Protein AF-A0A9E5HE04-F1 (afdb_monomer_lite)

Secondary structure (DSSP, 8-state):
-HHHHHHHHHHHHHHHHHHHHHHHHHTT--TTTHHHHHHHHHHHHHHHHHHHHHHHHHHHHHHHHHHH-

Structure (mmCIF, N/CA/C/O backbone):
data_AF-A0A9E5HE04-F1
#
_entry.id   AF-A0A9E5HE04-F1
#
loop_
_atom_site.group_PDB
_atom_site.id
_atom_site.type_symbol
_atom_site.label_atom_id
_atom_site.label_alt_id
_atom_site.label_comp_id
_atom_site.label_asym_id
_atom_site.label_entity_id
_atom_site.label_seq_id
_atom_site.pdbx_PDB_ins_code
_atom_site.Cartn_x
_atom_site.Cartn_y
_atom_site.Cartn_z
_atom_site.occupancy
_atom_site.B_iso_or_equiv
_atom_site.auth_seq_id
_atom_site.auth_comp_id
_atom_site.auth_asym_id
_atom_site.auth_atom_id
_atom_site.pdbx_PDB_model_num
ATOM 1 N N . MET A 1 1 ? -8.018 10.971 17.914 1.00 53.94 1 MET A N 1
ATOM 2 C CA . MET A 1 1 ? -8.405 10.215 16.696 1.00 53.94 1 MET A CA 1
ATOM 3 C C . MET A 1 1 ? -7.501 10.524 15.504 1.00 53.94 1 MET A C 1
ATOM 5 O O . MET A 1 1 ? -7.018 9.579 14.901 1.00 53.94 1 MET A O 1
ATOM 9 N N . VAL A 1 2 ? -7.180 11.795 15.229 1.00 55.25 2 VAL A N 1
ATOM 10 C CA . VAL A 1 2 ? -6.309 12.225 14.110 1.00 55.25 2 VAL A CA 1
ATOM 11 C C . VAL A 1 2 ? -4.942 11.519 14.076 1.00 55.25 2 VAL A C 1
ATOM 13 O O . VAL A 1 2 ? -4.556 10.992 13.041 1.00 55.25 2 VAL A O 1
ATOM 16 N N . ALA A 1 3 ? -4.257 11.394 15.219 1.00 58.56 3 ALA A N 1
ATOM 17 C CA . ALA A 1 3 ? -2.959 10.709 15.292 1.00 58.56 3 ALA A CA 1
ATOM 18 C C . ALA A 1 3 ? -3.011 9.231 14.857 1.00 58.56 3 ALA A C 1
ATOM 20 O O . ALA A 1 3 ? -2.084 8.748 14.220 1.00 58.56 3 ALA A O 1
ATOM 21 N N . LYS A 1 4 ? -4.113 8.518 15.139 1.00 61.25 4 LYS A N 1
ATOM 22 C CA . LYS A 1 4 ? -4.287 7.113 14.726 1.00 61.25 4 LYS A CA 1
ATOM 23 C C . LYS A 1 4 ? -4.475 6.987 13.213 1.00 61.25 4 LYS A C 1
ATOM 25 O O . LYS A 1 4 ? -3.972 6.043 12.619 1.00 61.25 4 LYS A O 1
ATOM 30 N N . VAL A 1 5 ? -5.160 7.951 12.597 1.00 65.19 5 VAL A N 1
ATOM 31 C CA . VAL A 1 5 ? -5.377 7.993 11.142 1.00 65.19 5 VAL A CA 1
ATOM 32 C C . VAL A 1 5 ? -4.079 8.327 10.414 1.00 65.19 5 VAL A C 1
ATOM 34 O O . VAL A 1 5 ? -3.741 7.656 9.448 1.00 65.19 5 VAL A O 1
ATOM 37 N N . ILE A 1 6 ? -3.308 9.296 10.918 1.00 71.88 6 ILE A N 1
ATOM 38 C CA . ILE A 1 6 ? -1.987 9.632 10.367 1.00 71.88 6 ILE A CA 1
ATOM 39 C C . ILE A 1 6 ? -1.038 8.440 10.495 1.00 71.88 6 ILE A C 1
ATOM 41 O O . ILE A 1 6 ? -0.351 8.108 9.537 1.00 71.88 6 ILE A O 1
ATOM 45 N N . PHE A 1 7 ? -1.036 7.753 11.638 1.00 69.31 7 PHE A N 1
ATOM 46 C CA . PHE A 1 7 ? -0.203 6.568 11.833 1.00 69.31 7 PHE A CA 1
ATOM 47 C C . PHE A 1 7 ? -0.597 5.428 10.884 1.00 69.31 7 PHE A C 1
ATOM 49 O O . PHE A 1 7 ? 0.269 4.798 10.284 1.00 69.31 7 PHE A O 1
ATOM 56 N N . ALA A 1 8 ? -1.898 5.203 10.679 1.00 67.44 8 ALA A N 1
ATOM 57 C CA . ALA A 1 8 ? -2.394 4.233 9.703 1.00 67.44 8 ALA A CA 1
ATOM 58 C C . ALA A 1 8 ? -2.038 4.623 8.256 1.00 67.44 8 ALA A C 1
ATOM 60 O O . ALA A 1 8 ? -1.693 3.760 7.448 1.00 67.44 8 ALA A O 1
ATOM 61 N N . PHE A 1 9 ? -2.065 5.915 7.929 1.00 72.69 9 PHE A N 1
ATOM 62 C CA . PHE A 1 9 ? -1.660 6.429 6.620 1.00 72.69 9 PHE A CA 1
ATOM 63 C C . PHE A 1 9 ? -0.152 6.259 6.381 1.00 72.69 9 PHE A C 1
ATOM 65 O O . PHE A 1 9 ? 0.270 5.794 5.326 1.00 72.69 9 PHE A O 1
ATOM 72 N N . LEU A 1 10 ? 0.668 6.549 7.392 1.00 76.00 10 LEU A N 1
ATOM 73 C CA . LEU A 1 10 ? 2.117 6.370 7.321 1.00 76.00 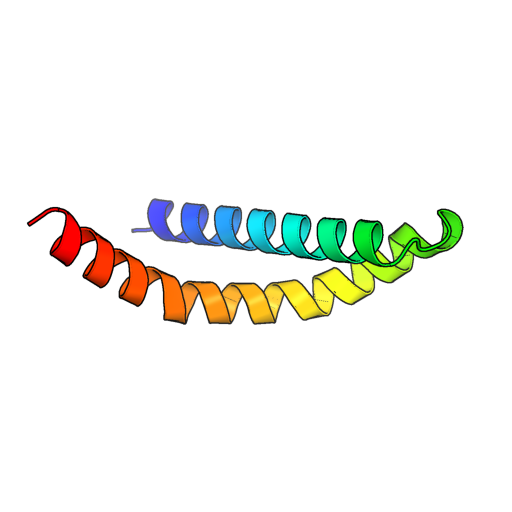10 LEU A CA 1
ATOM 74 C C . LEU A 1 10 ? 2.494 4.885 7.205 1.00 76.00 10 LEU A C 1
ATOM 76 O O . LEU A 1 10 ? 3.321 4.517 6.376 1.00 76.00 10 LEU A O 1
ATOM 80 N N . MET A 1 11 ? 1.841 4.022 7.990 1.00 76.31 11 MET A N 1
ATOM 81 C CA . MET A 1 11 ? 2.050 2.572 7.947 1.00 76.31 11 MET A CA 1
ATOM 82 C C . MET A 1 11 ? 1.592 1.964 6.623 1.00 76.31 11 MET A C 1
ATOM 84 O O . MET A 1 11 ? 2.278 1.100 6.086 1.00 76.31 11 MET A O 1
ATOM 88 N N . SER A 1 12 ? 0.472 2.417 6.058 1.00 72.00 12 SER A N 1
ATOM 89 C CA . SER A 1 12 ? 0.023 1.957 4.736 1.00 72.00 12 SER A CA 1
ATOM 90 C C . SER A 1 12 ? 0.952 2.406 3.615 1.00 72.00 12 SER A C 1
ATOM 92 O O . SER A 1 12 ? 1.250 1.606 2.730 1.00 72.00 12 SER A O 1
ATOM 94 N N . PHE A 1 13 ? 1.490 3.623 3.690 1.00 74.50 13 PHE A N 1
ATOM 95 C CA . PHE A 1 13 ? 2.516 4.088 2.761 1.00 74.50 13 PHE A CA 1
ATOM 96 C C . PHE A 1 13 ? 3.812 3.268 2.871 1.00 74.50 13 PHE A C 1
ATOM 98 O O . PHE A 1 13 ? 4.323 2.801 1.856 1.00 74.50 13 PHE A O 1
ATOM 105 N N . ALA A 1 14 ? 4.299 3.023 4.091 1.00 77.50 14 ALA A N 1
ATOM 106 C CA . ALA A 1 14 ? 5.501 2.223 4.336 1.00 77.50 14 ALA A CA 1
ATOM 107 C C . ALA A 1 14 ? 5.331 0.750 3.923 1.00 77.50 14 ALA A C 1
ATOM 109 O O . ALA A 1 14 ? 6.247 0.137 3.385 1.00 77.50 14 ALA A O 1
ATOM 110 N N . THR A 1 15 ? 4.147 0.175 4.139 1.00 79.50 15 THR A N 1
ATOM 111 C CA . THR A 1 15 ? 3.859 -1.210 3.736 1.00 79.50 15 THR A CA 1
ATOM 112 C C . THR A 1 15 ? 3.757 -1.318 2.216 1.00 79.50 15 THR A C 1
ATOM 114 O O . THR A 1 15 ? 4.295 -2.254 1.629 1.00 79.50 15 THR A O 1
ATOM 117 N N . ALA A 1 16 ? 3.122 -0.344 1.556 1.00 74.25 16 ALA A N 1
ATOM 118 C CA . ALA A 1 16 ? 3.042 -0.304 0.101 1.00 74.25 16 ALA A CA 1
ATOM 119 C C . ALA A 1 16 ? 4.426 -0.140 -0.535 1.00 74.25 16 ALA A C 1
ATOM 121 O O . ALA A 1 16 ? 4.751 -0.885 -1.459 1.00 74.25 16 ALA A O 1
ATOM 122 N N . SER A 1 17 ? 5.273 0.761 -0.024 1.00 74.12 17 SER A N 1
ATOM 123 C CA . SER A 1 17 ? 6.636 0.922 -0.541 1.00 74.12 17 SER A CA 1
ATOM 124 C C . SER A 1 17 ? 7.467 -0.348 -0.347 1.00 74.12 17 SER A C 1
ATOM 126 O O . SER A 1 17 ? 8.107 -0.795 -1.296 1.00 74.12 17 SER A O 1
ATOM 128 N N . LEU A 1 18 ? 7.381 -1.000 0.817 1.00 79.06 18 LEU A N 1
ATOM 129 C CA . LEU A 1 18 ? 8.106 -2.241 1.101 1.00 79.06 18 LEU A CA 1
ATOM 130 C C . LEU A 1 18 ? 7.667 -3.390 0.181 1.00 79.06 18 LEU A C 1
ATOM 132 O O . LEU A 1 18 ? 8.519 -4.054 -0.402 1.00 79.06 18 LEU A O 1
ATOM 136 N N . VAL A 1 19 ? 6.359 -3.586 -0.027 1.00 75.38 19 VAL A N 1
ATOM 137 C CA . VAL A 1 19 ? 5.837 -4.603 -0.964 1.00 75.38 19 VAL A CA 1
ATOM 138 C C . VAL A 1 19 ? 6.267 -4.312 -2.402 1.00 75.38 19 VAL A C 1
ATOM 140 O O . VAL A 1 19 ? 6.609 -5.235 -3.140 1.00 75.38 19 VAL A O 1
ATOM 143 N N . THR A 1 20 ? 6.273 -3.039 -2.799 1.00 72.69 20 THR A N 1
ATOM 144 C CA . THR A 1 20 ? 6.670 -2.622 -4.152 1.00 72.69 20 THR A CA 1
ATOM 145 C C . THR A 1 20 ? 8.164 -2.860 -4.382 1.00 72.69 20 THR A C 1
ATOM 147 O O . THR A 1 20 ? 8.544 -3.427 -5.404 1.00 72.69 20 THR A O 1
ATOM 150 N N . ILE A 1 21 ? 9.007 -2.522 -3.402 1.00 74.50 21 ILE A N 1
ATOM 151 C CA . ILE A 1 21 ? 10.451 -2.796 -3.424 1.00 74.50 21 ILE A CA 1
ATOM 152 C C . ILE A 1 21 ? 10.713 -4.305 -3.436 1.00 74.50 21 ILE A C 1
ATOM 154 O O . ILE A 1 21 ? 11.500 -4.775 -4.253 1.00 74.50 21 ILE A O 1
ATOM 158 N N . ALA A 1 22 ? 10.024 -5.078 -2.593 1.00 75.81 22 ALA A N 1
ATOM 159 C CA . ALA A 1 22 ? 10.156 -6.533 -2.562 1.00 75.81 22 ALA A CA 1
ATOM 160 C C . ALA A 1 22 ? 9.792 -7.167 -3.914 1.00 75.81 22 ALA A C 1
ATOM 162 O O . ALA A 1 22 ? 10.505 -8.051 -4.379 1.00 75.81 22 ALA A O 1
ATOM 163 N N . HIS A 1 23 ? 8.737 -6.681 -4.579 1.00 70.75 23 HIS A N 1
ATOM 164 C CA . HIS A 1 23 ? 8.361 -7.129 -5.923 1.00 70.75 23 HIS A CA 1
ATOM 165 C C . HIS A 1 23 ? 9.428 -6.824 -6.977 1.00 70.75 23 HIS A C 1
ATOM 167 O O . HIS A 1 23 ? 9.663 -7.647 -7.858 1.00 70.75 23 HIS A O 1
ATOM 173 N N . ILE A 1 24 ? 10.066 -5.655 -6.899 1.00 72.31 24 ILE A N 1
ATO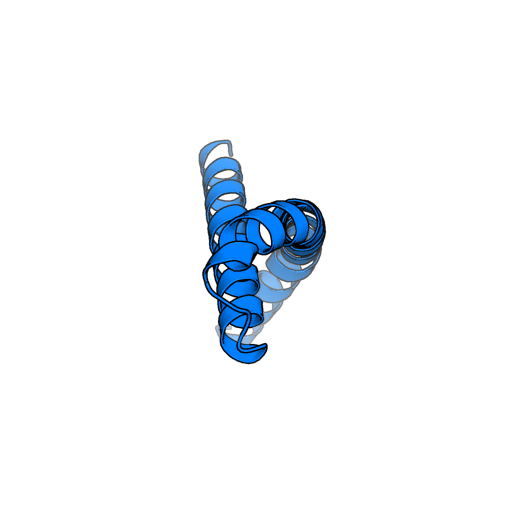M 174 C CA . ILE A 1 24 ? 11.136 -5.260 -7.823 1.00 72.31 24 ILE A CA 1
ATOM 175 C C . ILE A 1 24 ? 12.371 -6.139 -7.615 1.00 72.31 24 ILE A C 1
ATOM 177 O O . ILE A 1 24 ? 12.919 -6.649 -8.589 1.00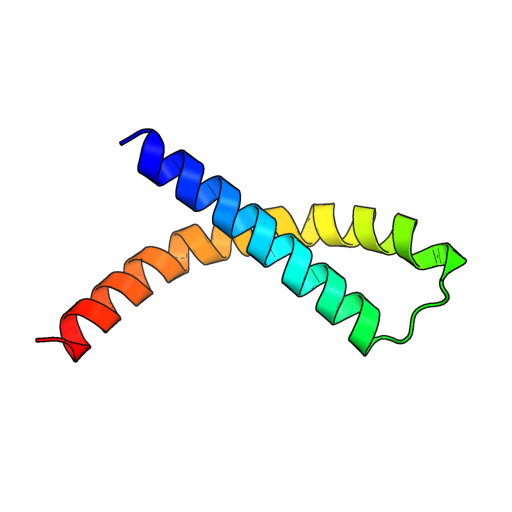 72.31 24 ILE A O 1
ATOM 181 N N . PHE A 1 25 ? 12.760 -6.374 -6.358 1.00 71.19 25 PHE A N 1
ATOM 182 C CA . PHE A 1 25 ? 13.881 -7.254 -6.018 1.00 71.19 25 PHE A CA 1
ATOM 183 C C . PHE A 1 25 ? 13.639 -8.705 -6.444 1.00 71.19 25 PHE A C 1
ATOM 185 O O . PHE A 1 25 ? 14.546 -9.344 -6.959 1.00 71.19 25 PHE A O 1
ATOM 192 N N . TYR A 1 26 ? 12.420 -9.225 -6.275 1.00 69.88 26 TYR A N 1
ATOM 193 C CA . TYR A 1 26 ? 12.091 -10.600 -6.672 1.00 69.88 26 TYR A CA 1
ATOM 194 C C . TYR A 1 26 ? 12.083 -10.825 -8.184 1.00 69.88 26 TYR A C 1
ATOM 196 O O . TYR A 1 26 ? 12.195 -11.963 -8.633 1.00 69.88 26 TYR A O 1
ATOM 204 N N . LYS A 1 27 ? 11.872 -9.765 -8.965 1.00 66.94 27 LYS A N 1
ATOM 205 C CA . LYS A 1 27 ? 11.660 -9.861 -10.409 1.00 66.94 27 LYS A CA 1
ATOM 206 C C . LYS A 1 27 ? 12.903 -9.477 -11.224 1.00 66.94 27 LYS A C 1
ATOM 208 O O . LYS A 1 27 ? 12.805 -9.463 -12.444 1.00 66.94 27 LYS A O 1
ATOM 213 N N . ASP A 1 28 ? 14.030 -9.194 -10.557 1.00 63.00 28 ASP A N 1
ATOM 214 C CA . ASP A 1 28 ? 15.347 -8.895 -11.153 1.00 63.00 28 ASP A CA 1
ATOM 215 C C . ASP A 1 28 ? 15.246 -7.916 -12.343 1.00 63.00 28 ASP A C 1
ATOM 217 O O . ASP A 1 28 ? 15.660 -8.175 -13.473 1.00 63.00 28 ASP A O 1
ATOM 221 N N . ILE A 1 29 ? 14.551 -6.798 -12.111 1.00 61.47 29 ILE A N 1
ATOM 222 C CA . ILE A 1 29 ? 14.204 -5.834 -13.161 1.00 61.47 29 ILE A CA 1
ATOM 223 C C . ILE A 1 29 ? 15.391 -4.888 -13.391 1.00 61.47 29 ILE A C 1
ATOM 225 O O . ILE A 1 29 ? 15.886 -4.288 -12.438 1.00 61.47 29 ILE A O 1
ATOM 229 N N . SER A 1 30 ? 15.813 -4.711 -14.650 1.00 60.19 30 SER A N 1
ATOM 230 C CA . SER A 1 30 ? 16.900 -3.797 -15.041 1.00 60.19 30 SER A CA 1
ATOM 231 C C . SER A 1 30 ? 16.752 -2.399 -14.433 1.00 60.19 30 SER A C 1
ATOM 233 O O . SER A 1 30 ? 15.696 -1.772 -14.544 1.00 60.19 30 SER A O 1
ATOM 235 N N . TYR A 1 31 ? 17.847 -1.892 -13.857 1.00 60.97 31 TYR A N 1
ATOM 236 C CA . TYR A 1 31 ? 17.926 -0.651 -13.074 1.00 60.97 31 TYR A CA 1
ATOM 237 C C . TYR A 1 31 ? 17.354 0.601 -13.755 1.00 60.97 31 TYR A C 1
ATOM 239 O O . TYR A 1 31 ? 16.841 1.484 -13.071 1.00 60.97 31 TYR A O 1
ATOM 247 N N . GLU A 1 32 ? 17.369 0.658 -15.088 1.00 64.38 32 GLU A N 1
ATOM 248 C CA . GLU A 1 32 ? 16.814 1.772 -15.870 1.00 64.38 32 GLU A CA 1
ATOM 249 C C . GLU A 1 32 ? 15.279 1.842 -15.835 1.00 64.38 32 GLU A C 1
ATOM 251 O O . GLU A 1 32 ? 14.707 2.927 -15.898 1.00 64.38 32 GLU A O 1
ATOM 256 N N . LEU A 1 33 ? 14.598 0.702 -15.676 1.00 66.25 33 LEU A N 1
ATOM 257 C CA . LEU A 1 33 ? 13.132 0.602 -15.636 1.00 66.25 33 LEU A CA 1
ATOM 258 C C . LEU A 1 33 ? 12.570 0.525 -14.215 1.00 66.25 33 LEU A C 1
ATOM 260 O O . LEU A 1 33 ? 11.348 0.530 -14.040 1.00 66.25 33 LEU A O 1
ATOM 264 N N . ILE A 1 34 ? 13.433 0.466 -13.195 1.00 68.62 34 ILE A N 1
ATOM 265 C CA . ILE A 1 34 ? 13.017 0.348 -11.793 1.00 68.62 34 ILE A CA 1
ATOM 266 C C . ILE A 1 34 ? 12.157 1.539 -11.377 1.00 68.62 34 ILE A C 1
ATOM 268 O O . ILE A 1 34 ? 11.153 1.334 -10.706 1.00 68.62 34 ILE A O 1
ATOM 272 N N . PHE A 1 35 ? 12.503 2.765 -11.780 1.00 68.75 35 PHE A N 1
ATOM 273 C CA . PHE A 1 35 ? 11.780 3.958 -11.330 1.00 68.75 35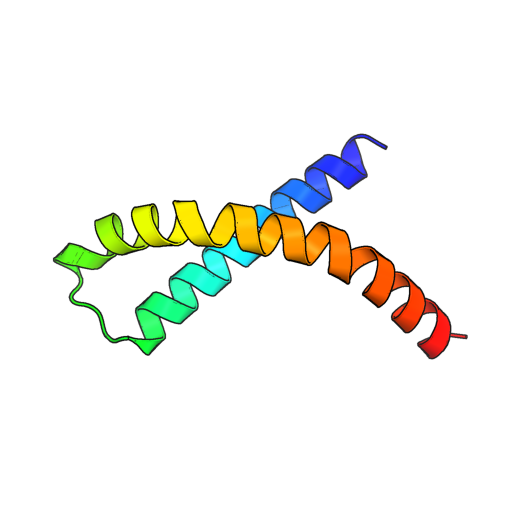 PHE A CA 1
ATOM 274 C C . PHE A 1 35 ? 10.373 4.045 -11.938 1.00 68.75 35 PHE A C 1
ATOM 276 O O . PHE A 1 35 ? 9.401 4.241 -11.210 1.00 68.75 35 PHE A O 1
ATOM 283 N N . ASP A 1 36 ? 10.241 3.808 -13.245 1.00 74.31 36 ASP A N 1
ATOM 284 C CA . ASP A 1 36 ? 8.944 3.756 -13.934 1.00 74.31 36 ASP A CA 1
ATOM 285 C C . ASP A 1 36 ? 8.070 2.612 -13.406 1.00 74.31 36 ASP A C 1
ATOM 287 O O . ASP A 1 36 ? 6.900 2.800 -13.056 1.00 74.31 36 ASP A O 1
ATOM 291 N N . THR A 1 37 ? 8.671 1.428 -13.250 1.00 72.25 37 THR A N 1
ATOM 292 C CA . THR A 1 37 ? 7.985 0.255 -12.697 1.00 72.25 37 THR A CA 1
ATOM 293 C C . THR A 1 37 ? 7.569 0.493 -11.249 1.00 72.25 37 THR A C 1
ATOM 295 O O . THR A 1 37 ? 6.466 0.110 -10.866 1.00 72.25 37 THR A O 1
ATOM 298 N N . TYR A 1 38 ? 8.400 1.162 -10.449 1.00 73.12 38 TYR A N 1
ATOM 299 C CA . TYR A 1 38 ? 8.099 1.512 -9.065 1.00 73.12 38 TYR A CA 1
ATOM 300 C C . TYR A 1 38 ? 6.928 2.484 -8.976 1.00 73.12 38 TYR A C 1
ATOM 302 O O . TYR A 1 38 ? 5.993 2.219 -8.230 1.00 73.12 38 TYR A O 1
ATOM 310 N N . ILE A 1 39 ? 6.917 3.567 -9.759 1.00 75.00 39 ILE A N 1
ATOM 311 C CA . ILE A 1 39 ? 5.811 4.536 -9.751 1.00 75.00 39 ILE A CA 1
ATOM 312 C C . ILE A 1 39 ? 4.500 3.872 -10.194 1.00 75.00 39 ILE A C 1
ATOM 314 O O . ILE A 1 39 ? 3.458 4.074 -9.562 1.00 75.00 39 ILE A O 1
ATOM 318 N N . TYR A 1 40 ? 4.541 3.046 -11.242 1.00 77.81 40 TYR A N 1
ATOM 319 C CA . TYR A 1 40 ? 3.366 2.319 -11.720 1.00 77.81 40 TYR A CA 1
ATOM 320 C C . TYR A 1 40 ? 2.858 1.306 -10.687 1.00 77.81 40 TYR A C 1
ATOM 322 O O . TYR A 1 40 ? 1.671 1.289 -10.348 1.00 77.81 40 TYR A O 1
ATOM 330 N N . ALA A 1 41 ? 3.764 0.499 -10.135 1.00 74.19 41 ALA A N 1
ATOM 331 C CA . ALA A 1 41 ? 3.432 -0.497 -9.131 1.00 74.19 41 ALA A CA 1
ATOM 332 C C . ALA A 1 41 ? 2.961 0.154 -7.829 1.00 74.19 41 ALA A C 1
ATOM 334 O O . ALA A 1 41 ? 2.020 -0.346 -7.231 1.00 74.19 41 ALA A O 1
ATOM 335 N N . MET A 1 42 ? 3.515 1.296 -7.428 1.00 75.81 42 MET A N 1
ATOM 336 C CA . MET A 1 42 ? 3.094 2.032 -6.238 1.00 75.81 42 MET A CA 1
ATOM 337 C C . MET A 1 42 ? 1.714 2.670 -6.416 1.00 75.81 42 MET A C 1
ATOM 339 O O . MET A 1 42 ? 0.911 2.643 -5.486 1.00 75.81 42 MET A O 1
ATOM 343 N N . LYS A 1 43 ? 1.371 3.151 -7.621 1.00 77.06 43 LYS A N 1
ATOM 344 C CA . LYS A 1 43 ? 0.005 3.614 -7.935 1.00 77.06 43 LYS A CA 1
ATOM 345 C C . LYS A 1 43 ? -1.051 2.517 -7.782 1.00 77.06 43 LYS A C 1
ATOM 347 O O . LYS A 1 43 ? -2.182 2.832 -7.425 1.00 77.06 43 LYS A O 1
ATOM 352 N N . ILE A 1 44 ? -0.704 1.260 -8.060 1.00 77.81 44 ILE A N 1
ATOM 353 C CA . ILE A 1 44 ? -1.625 0.116 -7.955 1.00 77.81 44 ILE A CA 1
ATOM 354 C C . ILE A 1 44 ? -1.567 -0.516 -6.559 1.00 77.81 44 ILE A C 1
ATOM 356 O O . ILE A 1 44 ? -2.604 -0.831 -5.979 1.00 77.81 44 ILE A O 1
ATOM 360 N N . SER A 1 45 ? -0.371 -0.684 -5.994 1.00 72.50 45 SER A N 1
ATOM 361 C CA . SER A 1 45 ? -0.159 -1.352 -4.710 1.00 72.50 45 SER A CA 1
ATOM 362 C C . SER A 1 45 ? -0.676 -0.513 -3.552 1.00 72.50 45 SER A C 1
ATOM 364 O O . SER A 1 45 ? -1.264 -1.063 -2.630 1.00 72.50 45 SER A O 1
ATOM 366 N N . TRP A 1 46 ? -0.538 0.813 -3.603 1.00 72.25 46 TRP A N 1
ATOM 367 C CA . TRP A 1 46 ? -0.950 1.682 -2.509 1.00 72.25 46 TRP A CA 1
ATOM 368 C C . TRP A 1 46 ? -2.455 1.619 -2.194 1.00 72.25 46 TRP A C 1
ATOM 370 O O . TRP A 1 46 ? -2.778 1.353 -1.035 1.00 72.25 46 TRP A O 1
ATOM 380 N N . PRO A 1 47 ? -3.394 1.756 -3.157 1.00 77.38 47 PRO A N 1
ATOM 381 C CA . PRO A 1 47 ? -4.820 1.601 -2.863 1.00 77.38 47 PRO A CA 1
ATOM 382 C C . PRO A 1 47 ? -5.178 0.175 -2.422 1.00 77.38 47 PRO A C 1
ATOM 384 O O . PRO A 1 47 ? -5.993 0.010 -1.515 1.00 77.38 47 PRO A O 1
ATOM 387 N N . VAL A 1 48 ? -4.541 -0.853 -2.996 1.00 78.81 48 VAL A N 1
ATOM 388 C CA . VAL A 1 48 ? -4.757 -2.255 -2.596 1.00 78.81 48 VAL A CA 1
ATOM 389 C C . VAL A 1 48 ? -4.326 -2.478 -1.146 1.00 78.81 48 VAL A C 1
ATOM 391 O O . VAL A 1 48 ? -5.101 -2.989 -0.341 1.00 78.81 48 VAL A O 1
ATOM 394 N N . VAL A 1 49 ? -3.121 -2.038 -0.781 1.00 76.31 49 VAL A N 1
ATOM 395 C CA . VAL A 1 49 ? -2.569 -2.164 0.575 1.00 76.31 49 VAL A CA 1
ATOM 396 C C . VAL A 1 49 ? -3.366 -1.322 1.569 1.00 76.31 49 VAL A C 1
ATOM 398 O O . VAL A 1 49 ? -3.609 -1.771 2.687 1.00 76.31 49 VAL A O 1
ATOM 401 N N . PHE A 1 50 ? -3.839 -0.141 1.170 1.00 75.25 50 PHE A N 1
ATOM 402 C CA . PHE A 1 50 ? -4.706 0.695 1.997 1.00 75.25 50 PHE A CA 1
ATOM 403 C C . PHE A 1 50 ? -6.033 -0.006 2.328 1.00 75.25 50 PHE A C 1
ATOM 405 O O . PHE A 1 50 ? -6.417 -0.076 3.497 1.00 75.25 50 PHE A O 1
ATOM 412 N N . ILE A 1 51 ? -6.691 -0.605 1.328 1.00 78.56 51 ILE A N 1
ATOM 413 C CA . ILE A 1 51 ? -7.912 -1.406 1.520 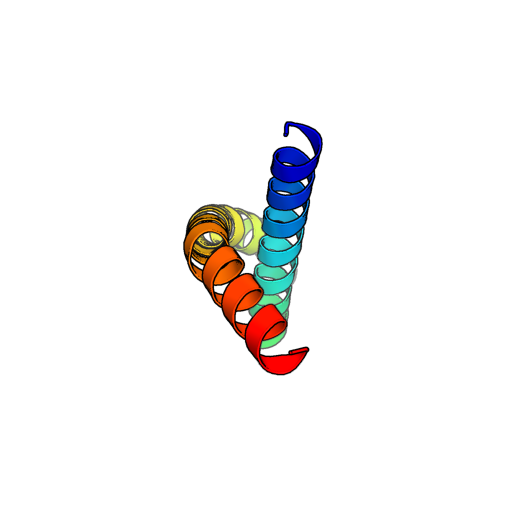1.00 78.56 51 ILE A CA 1
ATOM 414 C C . ILE A 1 51 ? -7.625 -2.631 2.397 1.00 78.56 51 ILE A C 1
ATOM 416 O O . ILE A 1 51 ? -8.366 -2.899 3.345 1.00 78.56 51 ILE A O 1
ATOM 420 N N . CYS A 1 52 ? -6.525 -3.342 2.136 1.00 75.31 52 CYS A N 1
ATOM 421 C CA . CYS A 1 52 ? -6.103 -4.475 2.953 1.00 75.31 52 CYS A CA 1
ATOM 422 C C . CYS A 1 52 ? -5.868 -4.071 4.410 1.00 75.31 52 CYS A C 1
ATOM 424 O O . CYS A 1 52 ? -6.314 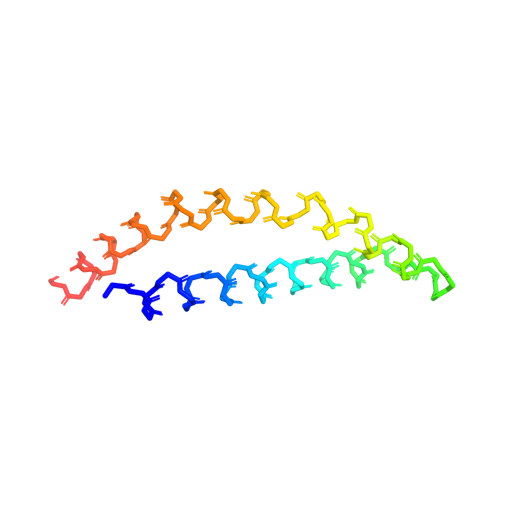-4.785 5.294 1.00 75.31 52 CYS A O 1
ATOM 426 N N . ILE A 1 53 ? -5.233 -2.933 4.695 1.00 75.88 53 ILE A N 1
ATOM 427 C CA . ILE A 1 53 ? -5.008 -2.477 6.074 1.00 75.88 53 ILE A CA 1
ATOM 428 C C . ILE A 1 53 ? -6.325 -2.097 6.746 1.00 75.88 53 ILE A C 1
ATOM 430 O O . ILE A 1 53 ? -6.534 -2.478 7.893 1.00 75.88 53 ILE A O 1
ATOM 434 N N . ILE A 1 54 ? -7.244 -1.421 6.054 1.00 75.94 54 ILE A N 1
ATOM 435 C CA . ILE A 1 54 ? -8.561 -1.095 6.624 1.00 75.94 54 ILE A CA 1
ATOM 436 C C . ILE A 1 54 ? -9.339 -2.363 7.000 1.00 75.94 54 ILE A C 1
ATOM 438 O O . ILE A 1 54 ? -9.988 -2.387 8.044 1.00 75.94 54 ILE A O 1
ATOM 442 N N . LEU A 1 55 ? -9.261 -3.418 6.184 1.00 76.94 55 LEU A N 1
ATOM 443 C CA . LEU A 1 55 ? -9.957 -4.679 6.445 1.00 76.94 55 LEU A CA 1
ATOM 444 C C . LEU A 1 55 ? -9.220 -5.560 7.464 1.00 76.94 55 LEU A C 1
ATOM 446 O O . LEU A 1 55 ? -9.840 -6.099 8.377 1.00 76.94 55 LEU A O 1
ATOM 450 N N . ILE A 1 56 ? -7.900 -5.696 7.336 1.00 74.12 56 ILE A N 1
ATOM 451 C CA . ILE A 1 56 ? -7.079 -6.639 8.105 1.00 74.12 56 ILE A CA 1
ATOM 452 C C . ILE A 1 56 ? -6.666 -6.059 9.458 1.00 74.12 56 ILE A C 1
ATOM 454 O O . ILE A 1 56 ? -6.640 -6.805 10.429 1.00 74.12 56 ILE A O 1
ATOM 458 N N . ALA A 1 57 ? -6.394 -4.756 9.587 1.00 73.25 57 ALA A N 1
ATOM 459 C CA . ALA A 1 57 ? -6.010 -4.162 10.873 1.00 73.25 57 ALA A CA 1
ATOM 460 C C . ALA A 1 57 ? -7.037 -4.389 12.004 1.00 73.25 57 ALA A C 1
ATOM 462 O O . ALA A 1 57 ? -6.617 -4.815 13.084 1.00 73.25 57 ALA A O 1
ATOM 463 N N . PRO A 1 58 ? -8.362 -4.185 11.818 1.00 72.94 58 PRO A N 1
ATOM 464 C CA . PRO A 1 58 ? -9.332 -4.464 12.879 1.00 72.94 58 PRO A CA 1
ATOM 465 C C . PRO A 1 58 ? -9.460 -5.964 13.167 1.00 72.94 58 PRO A C 1
ATOM 467 O O . PRO A 1 58 ? -9.679 -6.352 14.316 1.00 72.94 58 PRO A O 1
ATOM 470 N N . ILE A 1 59 ? -9.298 -6.812 12.147 1.00 75.50 59 ILE A N 1
ATOM 471 C CA . ILE A 1 59 ? -9.286 -8.270 12.302 1.00 75.50 59 ILE A CA 1
ATOM 472 C C . ILE A 1 59 ? -8.088 -8.676 13.163 1.00 75.50 59 ILE A C 1
ATOM 474 O O . ILE A 1 59 ? -8.259 -9.356 14.172 1.00 75.50 59 ILE A O 1
ATOM 478 N N . LEU A 1 60 ? -6.895 -8.190 12.827 1.00 72.56 60 LEU A N 1
ATOM 479 C CA . LEU A 1 60 ? -5.661 -8.488 13.540 1.00 72.56 60 LEU A CA 1
ATOM 480 C C . LEU A 1 60 ? -5.714 -7.978 14.983 1.00 72.56 60 LEU A C 1
ATOM 482 O O . LEU A 1 60 ? -5.380 -8.731 15.885 1.00 72.56 60 LEU A O 1
ATOM 486 N N . GLN A 1 61 ? -6.237 -6.771 15.235 1.00 70.50 61 GLN A N 1
ATOM 487 C CA . GLN A 1 61 ? -6.447 -6.283 16.605 1.00 70.50 61 GLN A CA 1
ATOM 488 C C . GLN A 1 61 ? -7.383 -7.187 17.418 1.00 70.50 61 GLN A C 1
ATOM 490 O O . GLN A 1 61 ? -7.112 -7.441 18.593 1.00 70.50 61 GLN A O 1
ATOM 495 N N . ARG A 1 62 ? -8.463 -7.701 16.810 1.00 73.56 62 ARG A N 1
ATOM 496 C CA . ARG A 1 62 ? -9.353 -8.668 17.474 1.00 73.56 62 ARG A CA 1
ATOM 497 C C . ARG A 1 62 ? -8.648 -9.996 17.755 1.00 73.56 62 ARG A C 1
ATOM 499 O O . ARG A 1 62 ? -8.868 -10.571 18.817 1.00 73.56 62 ARG A O 1
ATOM 506 N N . PHE A 1 63 ? -7.807 -10.474 16.840 1.00 73.62 63 PHE A N 1
ATOM 507 C CA . PHE A 1 63 ? -7.025 -11.698 17.037 1.00 73.62 63 PHE A CA 1
ATOM 508 C C . PHE A 1 63 ? -5.937 -11.533 18.101 1.00 73.62 63 PHE A C 1
ATOM 510 O O . PHE A 1 63 ? -5.832 -12.381 18.980 1.00 73.62 63 PHE A O 1
ATOM 517 N N . THR A 1 64 ? -5.180 -10.435 18.086 1.00 73.50 64 THR A N 1
ATOM 518 C CA . THR A 1 64 ? -4.170 -10.139 19.109 1.00 73.50 64 THR A CA 1
ATOM 519 C C . THR A 1 64 ? -4.809 -10.047 20.492 1.00 73.50 64 THR A C 1
ATOM 521 O O . THR A 1 64 ? -4.317 -10.668 21.425 1.00 73.50 64 THR A O 1
ATOM 524 N N . HIS A 1 65 ? -5.954 -9.369 20.627 1.00 70.50 65 HIS A N 1
ATOM 525 C CA . HIS A 1 65 ? -6.676 -9.320 21.903 1.00 70.50 65 HIS A CA 1
ATOM 526 C C . HIS A 1 65 ? -7.153 -10.707 22.367 1.00 70.50 65 HIS A C 1
ATOM 528 O O . HIS A 1 65 ? -7.208 -10.962 23.564 1.00 70.50 65 HIS A O 1
ATOM 534 N N . LYS A 1 66 ? -7.497 -11.613 21.443 1.00 70.06 66 LYS A N 1
ATOM 535 C CA . LYS A 1 66 ? -7.847 -13.003 21.776 1.00 70.06 66 LYS A CA 1
ATOM 536 C C . LYS A 1 66 ? -6.645 -13.875 22.141 1.00 70.06 66 LYS A C 1
ATOM 538 O O . LYS A 1 66 ? -6.833 -14.845 22.852 1.00 70.06 66 LYS A O 1
ATOM 543 N N . LEU A 1 67 ? -5.456 -13.575 21.621 1.00 69.94 67 LEU A N 1
ATOM 544 C CA . LEU A 1 67 ? -4.225 -14.323 21.909 1.00 69.94 67 LEU A CA 1
ATOM 545 C C . LEU A 1 67 ? -3.534 -13.854 23.193 1.00 69.94 67 LEU A C 1
ATOM 547 O O . LEU A 1 67 ? -2.796 -14.618 23.803 1.00 69.94 67 LEU A O 1
ATOM 551 N N . THR A 1 68 ? -3.733 -12.592 23.573 1.00 67.50 68 THR A N 1
ATOM 552 C CA . THR A 1 68 ? -3.203 -12.016 24.816 1.00 67.50 68 THR A CA 1
ATOM 553 C C . THR A 1 68 ? -4.134 -12.230 26.019 1.00 67.50 68 THR A C 1
ATOM 555 O O . THR A 1 68 ? -3.691 -12.030 27.147 1.00 67.50 68 THR A O 1
ATOM 558 N N . SER A 1 69 ? -5.394 -12.627 25.799 1.00 48.00 69 SER A N 1
ATOM 559 C CA . SER A 1 69 ? -6.385 -12.887 26.856 1.00 48.00 69 SER A CA 1
ATOM 560 C C . SER A 1 69 ? -6.538 -14.363 27.192 1.00 48.00 69 SER A C 1
ATOM 562 O O . SER A 1 69 ? -6.281 -15.208 26.310 1.00 48.00 69 SER A O 1
#

Radius of gyration: 15.11 Å; chains: 1; bounding box: 28×26×43 Å

Foldseek 3Di:
DVVVVVVLLVVLLVVLLVVLVVVCVVVVDDPVCSVVSSVVSSVVSSVVSSVCCVVVVVVVVVVVVVVVD

Sequence (69 aa):
MVAKVIFAFLMSFATASLVTIAHIFYKDISYELIFDTYIYAMKISWPVVFICIILIAPILQRFTHKLTS

pLDDT: mean 71.3, std 6.3, range [48.0, 79.5]